Protein AF-A0A5Q0QAP1-F1 (afdb_monomer_lite)

Organism: NCBI:txid2662364

Secondary structure (DSSP, 8-state):
-HHHHHHHHHHHHHHHHHHHHHHHHHHTTTTS-SSHHHHHHHHHHHHHHHHHHHHHTT-

Foldseek 3Di:
DVVVVVVVVVVVVVVVVVVVVVVCVVPVCPPVPPDVVVVCVVCVVVVVVVVVVVVVVVD

pLDDT: mean 82.9, std 11.89, range [51.31, 98.06]

Radius of gyration: 25.71 Å; chains: 1; bounding box: 49×30×66 Å

Sequence (59 aa):
MDIIFMLIGCSVIIALFFLGAFFWAAKNGQHEDTYTPSVRILFDDELTDKDTEMTEKKA

Structure (mmCIF, N/CA/C/O backbone):
data_AF-A0A5Q0QAP1-F1
#
_entry.id   AF-A0A5Q0QAP1-F1
#
loop_
_atom_site.group_PDB
_atom_site.id
_atom_site.type_symbol
_atom_site.label_atom_id
_atom_site.label_alt_id
_atom_site.label_comp_id
_atom_site.label_asym_id
_atom_site.label_entity_id
_atom_site.label_seq_id
_atom_site.pdbx_PDB_ins_code
_atom_site.Cartn_x
_atom_site.Cartn_y
_atom_site.Cartn_z
_atom_site.occupancy
_atom_site.B_iso_or_equiv
_atom_site.auth_seq_id
_atom_site.auth_comp_id
_atom_site.auth_asym_id
_atom_site.auth_atom_id
_atom_site.pdbx_PDB_model_num
ATOM 1 N N . MET A 1 1 ? 14.645 -6.321 -25.733 1.00 73.38 1 MET A N 1
ATOM 2 C CA . MET A 1 1 ? 14.576 -4.924 -25.249 1.00 73.38 1 MET A CA 1
ATOM 3 C C . MET A 1 1 ? 13.127 -4.492 -25.045 1.00 73.38 1 MET A C 1
ATOM 5 O O . MET A 1 1 ? 12.838 -3.909 -24.015 1.00 73.38 1 MET A O 1
ATOM 9 N N . ASP A 1 2 ? 12.201 -4.872 -25.926 1.00 85.62 2 ASP A N 1
ATOM 10 C CA . ASP A 1 2 ? 10.770 -4.510 -25.836 1.00 85.62 2 ASP A CA 1
ATOM 11 C C . ASP A 1 2 ? 10.064 -4.967 -24.550 1.00 85.62 2 ASP A C 1
ATOM 13 O O . ASP A 1 2 ? 9.288 -4.219 -23.960 1.00 85.62 2 ASP A O 1
ATOM 17 N N . ILE A 1 3 ? 10.401 -6.162 -24.048 1.00 93.25 3 ILE A N 1
ATOM 18 C CA . ILE A 1 3 ? 9.840 -6.682 -22.791 1.00 93.25 3 ILE A CA 1
ATOM 19 C C . ILE A 1 3 ? 10.174 -5.776 -21.591 1.00 93.25 3 ILE A C 1
ATOM 21 O O . ILE A 1 3 ? 9.389 -5.675 -20.655 1.00 93.25 3 ILE A O 1
ATOM 25 N N . ILE A 1 4 ? 11.327 -5.096 -21.620 1.00 94.56 4 ILE A N 1
ATOM 26 C CA . ILE A 1 4 ? 11.785 -4.232 -20.524 1.00 94.56 4 ILE A CA 1
ATOM 27 C C . ILE A 1 4 ? 10.899 -2.988 -20.447 1.00 94.56 4 ILE A C 1
ATOM 29 O O . ILE A 1 4 ? 10.480 -2.607 -19.35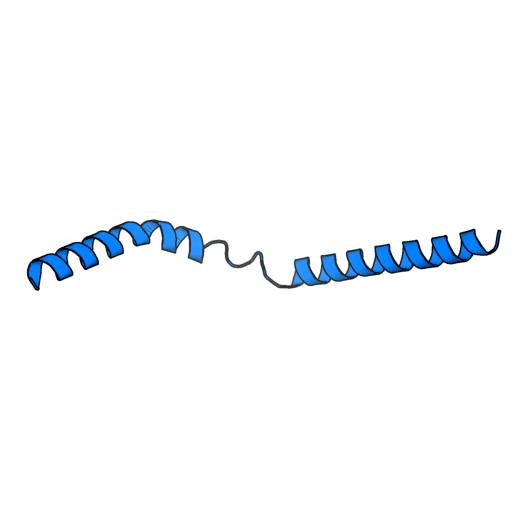9 1.00 94.56 4 ILE A O 1
ATOM 33 N N . PHE A 1 5 ? 10.538 -2.402 -21.591 1.00 93.12 5 PHE A N 1
ATOM 34 C CA . PHE A 1 5 ? 9.619 -1.263 -21.633 1.00 93.12 5 PHE A CA 1
ATOM 35 C C . PHE A 1 5 ? 8.215 -1.638 -21.135 1.00 93.12 5 PHE A C 1
ATOM 37 O O . PHE A 1 5 ? 7.608 -0.871 -20.388 1.00 93.12 5 PHE A O 1
ATOM 44 N N . MET A 1 6 ? 7.733 -2.845 -21.458 1.00 93.44 6 MET A N 1
ATOM 45 C CA . MET A 1 6 ? 6.470 -3.370 -20.922 1.00 93.44 6 MET A CA 1
ATOM 46 C C . MET A 1 6 ? 6.521 -3.550 -19.396 1.00 93.44 6 MET A C 1
ATOM 48 O O . MET A 1 6 ? 5.589 -3.161 -18.693 1.00 93.44 6 MET A O 1
ATOM 52 N N . LEU A 1 7 ? 7.615 -4.111 -18.873 1.00 95.31 7 LEU A N 1
ATOM 53 C CA . LEU A 1 7 ? 7.803 -4.331 -17.436 1.00 95.31 7 LEU A CA 1
ATOM 54 C C . LEU A 1 7 ? 7.904 -3.019 -16.652 1.00 95.31 7 LEU A C 1
ATOM 56 O O . LEU A 1 7 ? 7.329 -2.922 -15.571 1.00 95.31 7 LEU A O 1
ATOM 60 N N . ILE A 1 8 ? 8.580 -2.008 -17.206 1.00 95.81 8 ILE A N 1
ATOM 61 C CA . ILE A 1 8 ? 8.657 -0.666 -16.613 1.00 95.81 8 ILE A CA 1
ATOM 62 C C . ILE A 1 8 ? 7.265 -0.026 -16.551 1.00 95.81 8 ILE A C 1
ATOM 64 O O . ILE A 1 8 ? 6.883 0.512 -15.517 1.00 95.81 8 ILE A O 1
ATOM 68 N N . GLY A 1 9 ? 6.476 -0.114 -17.626 1.00 96.38 9 GLY A N 1
ATOM 69 C CA . GLY A 1 9 ? 5.102 0.396 -17.611 1.00 96.38 9 GLY A CA 1
ATOM 70 C C . GLY A 1 9 ? 4.237 -0.308 -16.561 1.00 96.38 9 GLY A C 1
ATOM 71 O O . GLY A 1 9 ? 3.555 0.344 -15.772 1.00 96.38 9 GLY A O 1
ATOM 72 N N . CYS A 1 10 ? 4.319 -1.639 -16.503 1.00 96.56 10 CYS A N 1
ATOM 73 C CA . CYS A 1 10 ? 3.575 -2.445 -15.537 1.00 96.56 10 CYS A CA 1
ATOM 74 C C . CYS A 1 10 ? 3.957 -2.114 -14.083 1.00 96.56 10 CYS A C 1
ATOM 76 O O . CYS A 1 10 ? 3.077 -1.942 -13.239 1.00 96.56 10 CYS A O 1
ATOM 78 N N . SER A 1 11 ? 5.251 -1.952 -13.783 1.00 96.69 11 SER A N 1
ATOM 79 C CA . SER A 1 11 ? 5.707 -1.636 -12.425 1.00 96.69 11 SER A CA 1
ATOM 80 C C . SER A 1 11 ? 5.251 -0.251 -11.961 1.00 96.69 11 SER A C 1
ATOM 82 O O . SER A 1 11 ? 4.824 -0.106 -10.815 1.00 96.69 11 SER A O 1
ATOM 84 N N . VAL A 1 12 ? 5.258 0.746 -12.852 1.00 97.12 12 VAL A N 1
ATOM 85 C CA . VAL A 1 12 ? 4.754 2.095 -12.552 1.00 97.12 12 VAL A CA 1
ATOM 86 C C . VAL A 1 12 ? 3.248 2.071 -12.291 1.00 97.12 12 VAL A C 1
ATOM 88 O O . VAL A 1 12 ? 2.794 2.688 -11.330 1.00 97.12 12 VAL A O 1
ATOM 91 N N . ILE A 1 13 ? 2.471 1.325 -13.083 1.00 97.50 13 ILE A N 1
ATOM 92 C CA . ILE A 1 13 ? 1.021 1.181 -12.866 1.00 97.50 13 ILE A CA 1
ATOM 93 C C . ILE A 1 13 ? 0.737 0.558 -11.496 1.00 97.50 13 ILE A C 1
ATOM 95 O O . ILE A 1 13 ? -0.093 1.073 -10.749 1.00 97.50 13 ILE A O 1
ATOM 99 N N . ILE A 1 14 ? 1.447 -0.515 -11.143 1.00 97.62 14 ILE A N 1
ATOM 100 C CA . ILE A 1 14 ? 1.300 -1.174 -9.840 1.00 97.62 14 ILE A CA 1
ATOM 101 C C . ILE A 1 14 ? 1.673 -0.211 -8.704 1.00 97.62 14 ILE A C 1
ATOM 103 O O . ILE A 1 14 ? 0.939 -0.108 -7.722 1.00 97.62 14 ILE A O 1
ATOM 107 N N . ALA A 1 15 ? 2.767 0.540 -8.842 1.00 97.62 15 ALA A N 1
ATOM 108 C CA . ALA A 1 15 ? 3.175 1.526 -7.844 1.00 97.62 15 ALA A CA 1
ATOM 109 C C . ALA A 1 15 ? 2.116 2.625 -7.649 1.00 97.62 15 ALA A C 1
ATOM 111 O O . ALA A 1 15 ? 1.777 2.959 -6.513 1.00 97.62 15 ALA A O 1
ATOM 112 N N . LEU A 1 16 ? 1.545 3.147 -8.739 1.00 98.06 16 LEU A N 1
ATOM 113 C CA . LEU A 1 16 ? 0.471 4.141 -8.683 1.00 98.06 16 LEU A CA 1
ATOM 114 C C . LEU A 1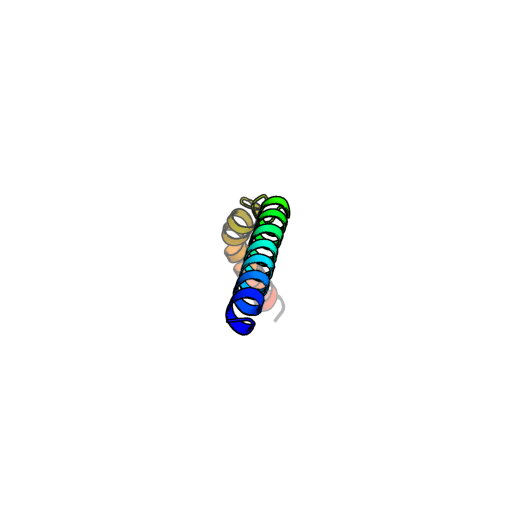 16 ? -0.813 3.574 -8.074 1.00 98.06 16 LEU A C 1
ATOM 116 O O . LEU A 1 16 ? -1.484 4.276 -7.319 1.00 98.06 16 LEU A O 1
ATOM 120 N N . PHE A 1 17 ? -1.137 2.310 -8.353 1.00 97.94 17 PHE A N 1
ATOM 121 C CA . PHE A 1 17 ? -2.271 1.628 -7.736 1.00 97.94 17 PHE A CA 1
ATOM 122 C C . PHE A 1 17 ? -2.119 1.561 -6.212 1.00 97.94 17 PHE A C 1
ATOM 124 O O . PHE A 1 17 ? -3.021 1.983 -5.487 1.00 97.94 17 PHE A O 1
ATOM 131 N N . PHE A 1 18 ? -0.964 1.107 -5.718 1.00 97.31 18 PHE A N 1
ATOM 132 C CA . PHE A 1 18 ? -0.692 1.059 -4.279 1.00 97.31 18 PHE A CA 1
ATOM 133 C C . PHE A 1 18 ? -0.673 2.448 -3.642 1.00 97.31 18 PHE A C 1
ATOM 135 O O . PHE A 1 18 ? -1.210 2.626 -2.551 1.00 97.31 18 PHE A O 1
ATOM 142 N N . LEU A 1 19 ? -0.111 3.443 -4.327 1.00 96.88 19 LEU A N 1
ATOM 143 C CA . LEU A 1 19 ? -0.103 4.821 -3.851 1.00 96.88 19 LEU A CA 1
ATOM 144 C C . LEU A 1 19 ? -1.527 5.398 -3.752 1.00 96.88 19 LEU A C 1
ATOM 146 O O . LEU A 1 19 ? -1.871 6.031 -2.756 1.00 96.88 19 LEU A O 1
ATOM 150 N N . GLY A 1 20 ? -2.379 5.145 -4.748 1.00 96.44 20 GLY A N 1
ATOM 151 C CA . GLY A 1 20 ? -3.785 5.553 -4.729 1.00 96.44 20 GLY A CA 1
ATOM 152 C C . GLY A 1 20 ? -4.578 4.861 -3.620 1.00 96.44 20 GLY A C 1
ATOM 153 O O . GLY A 1 20 ? -5.308 5.523 -2.880 1.00 96.44 20 GLY A O 1
ATOM 154 N N . ALA A 1 21 ? -4.382 3.550 -3.449 1.00 95.31 21 ALA A N 1
ATOM 155 C CA . ALA A 1 21 ? -4.976 2.786 -2.355 1.00 95.31 21 ALA A CA 1
ATOM 156 C C . ALA A 1 21 ? -4.522 3.303 -0.981 1.00 95.31 21 ALA A C 1
ATOM 158 O O . ALA A 1 21 ? -5.338 3.401 -0.067 1.00 95.31 21 ALA A O 1
ATOM 159 N N . PHE A 1 22 ? -3.252 3.697 -0.847 1.00 92.94 22 PHE A N 1
ATOM 160 C CA . PHE A 1 22 ? -2.713 4.291 0.374 1.00 92.94 22 PHE A CA 1
ATOM 161 C C . PHE A 1 22 ? -3.408 5.610 0.727 1.00 92.94 22 PHE A C 1
ATOM 163 O O . PHE A 1 22 ? -3.865 5.771 1.856 1.00 92.94 22 PHE A O 1
ATOM 170 N N . PHE A 1 23 ? -3.558 6.534 -0.227 1.00 93.06 23 PHE A N 1
ATOM 171 C CA . PHE A 1 23 ? -4.277 7.787 0.026 1.00 93.06 23 PHE A CA 1
ATOM 172 C C . PHE A 1 23 ? -5.764 7.567 0.311 1.00 93.06 23 PHE A C 1
ATOM 174 O O . PHE A 1 23 ? -6.331 8.263 1.154 1.00 93.06 23 PHE A O 1
ATOM 181 N N . TRP A 1 24 ? -6.396 6.600 -0.361 1.00 92.06 24 TRP A N 1
ATOM 182 C CA . TRP A 1 24 ? -7.777 6.222 -0.072 1.00 92.06 24 TRP A CA 1
ATOM 183 C C . TRP A 1 24 ? -7.913 5.705 1.361 1.00 92.06 24 TRP A C 1
ATOM 185 O O . TRP A 1 24 ? -8.720 6.245 2.109 1.00 92.06 24 TRP A O 1
ATOM 195 N N . ALA A 1 25 ? -7.071 4.756 1.777 1.00 90.06 25 ALA A N 1
ATOM 196 C CA . ALA A 1 25 ? -7.060 4.222 3.138 1.00 90.06 25 ALA A CA 1
ATOM 197 C C . ALA A 1 25 ? -6.768 5.306 4.189 1.00 90.06 25 ALA A C 1
ATOM 199 O O . ALA A 1 25 ? -7.489 5.403 5.180 1.00 90.06 25 ALA A O 1
ATOM 200 N N . ALA A 1 26 ? -5.780 6.171 3.939 1.00 86.38 26 ALA A N 1
ATOM 201 C CA . ALA A 1 26 ? -5.423 7.273 4.832 1.00 86.38 26 ALA A CA 1
ATOM 202 C C . ALA A 1 26 ? -6.557 8.301 4.991 1.00 86.38 26 ALA A C 1
ATOM 204 O O . ALA A 1 26 ? -6.705 8.898 6.055 1.00 86.38 26 ALA A O 1
ATOM 205 N N . LYS A 1 27 ? -7.371 8.507 3.946 1.00 86.31 27 LYS A N 1
ATOM 206 C CA . LYS A 1 27 ? -8.528 9.412 3.982 1.00 86.31 27 LYS A CA 1
ATOM 207 C C . LYS A 1 27 ? -9.800 8.741 4.511 1.00 86.31 27 LYS A C 1
ATOM 209 O O . LYS A 1 27 ? -10.698 9.447 4.956 1.00 86.31 27 LYS A O 1
ATOM 214 N N . ASN A 1 28 ? -9.902 7.413 4.475 1.00 85.56 28 ASN A N 1
ATOM 215 C CA . ASN A 1 28 ? -11.130 6.676 4.790 1.00 85.56 28 ASN A CA 1
ATOM 216 C C . ASN A 1 28 ? -11.485 6.639 6.288 1.00 85.56 28 ASN A C 1
ATOM 218 O O . ASN A 1 28 ? -12.247 5.772 6.705 1.00 85.56 28 ASN A O 1
ATOM 222 N N . GLY A 1 29 ? -10.926 7.531 7.109 1.00 72.88 29 GLY A N 1
ATOM 223 C CA . GLY A 1 29 ? -11.442 7.723 8.458 1.00 72.88 29 GLY A CA 1
ATOM 224 C C . GLY A 1 29 ? -11.256 6.533 9.397 1.00 72.88 29 GLY A C 1
ATOM 225 O O . GLY A 1 29 ? -11.875 6.437 10.445 1.00 72.88 29 GLY A O 1
ATOM 226 N N . GLN A 1 30 ? -10.400 5.569 9.064 1.00 70.19 30 GLN A N 1
ATOM 227 C CA . GLN A 1 30 ? -10.229 4.393 9.925 1.00 70.19 30 GLN A CA 1
ATOM 228 C C . GLN A 1 30 ? -9.487 4.714 11.235 1.00 70.19 30 GLN A C 1
ATOM 230 O O . GLN A 1 30 ? -9.405 3.871 12.119 1.00 70.19 30 GLN A O 1
ATOM 235 N N . HIS A 1 31 ? -8.965 5.936 11.371 1.00 70.31 31 HIS A N 1
ATOM 236 C CA . HIS A 1 31 ? -8.186 6.397 12.521 1.00 70.31 31 HIS A CA 1
ATOM 237 C C . HIS A 1 31 ? -8.981 7.261 13.511 1.00 70.31 31 HIS A C 1
ATOM 239 O O . HIS A 1 31 ? -8.425 7.688 14.519 1.00 70.31 31 HIS A O 1
ATOM 245 N N . GLU A 1 32 ? -10.249 7.566 13.234 1.00 74.00 32 GLU A N 1
ATOM 246 C CA . GLU A 1 32 ? -11.026 8.520 14.044 1.00 74.00 32 GLU A CA 1
ATOM 247 C C . GLU A 1 32 ? -11.690 7.862 15.259 1.00 74.00 32 GLU A C 1
ATOM 249 O O . GLU A 1 32 ? -11.916 8.531 16.266 1.00 74.00 32 GLU A O 1
ATOM 254 N N . ASP A 1 33 ? -11.891 6.541 15.242 1.00 75.88 33 ASP A N 1
ATOM 255 C CA . ASP A 1 33 ? -12.403 5.812 16.402 1.00 75.88 33 ASP A CA 1
ATOM 256 C C . ASP A 1 33 ? -11.279 5.293 17.313 1.00 75.88 33 ASP A C 1
ATOM 258 O O . ASP A 1 33 ? -10.943 4.111 17.340 1.00 75.88 33 ASP A O 1
ATOM 262 N N . THR A 1 34 ? -10.675 6.212 18.071 1.00 74.56 34 THR A N 1
ATOM 263 C CA . THR A 1 34 ? -9.668 5.879 19.102 1.00 74.56 34 THR A CA 1
ATOM 264 C C . THR A 1 34 ? -10.285 5.739 20.509 1.00 74.56 34 THR A C 1
ATOM 266 O O . THR A 1 34 ? -9.610 5.341 21.458 1.00 74.56 34 THR A O 1
ATOM 269 N N . TYR A 1 35 ? -11.570 6.074 20.681 1.00 75.00 35 TYR A N 1
ATOM 270 C CA . TYR A 1 35 ? -12.198 6.216 22.005 1.00 75.00 35 TYR A CA 1
ATOM 271 C C . TYR A 1 35 ? -13.242 5.134 22.313 1.00 75.00 35 TYR A C 1
ATOM 273 O O . TYR A 1 35 ? -13.250 4.593 23.419 1.00 75.00 35 TYR A O 1
ATOM 281 N N . THR A 1 36 ? -14.083 4.768 21.344 1.00 83.00 36 THR A N 1
ATOM 282 C CA . THR A 1 36 ? -15.160 3.781 21.525 1.00 83.00 36 THR A CA 1
ATOM 283 C C . THR A 1 36 ? -14.657 2.402 21.973 1.00 83.00 36 THR A C 1
ATOM 285 O O . THR A 1 36 ? -15.228 1.863 22.925 1.00 83.00 36 THR A O 1
ATOM 288 N N . PRO A 1 37 ? -13.596 1.811 21.382 1.00 81.38 37 PRO A N 1
ATOM 289 C CA . PRO A 1 37 ? -13.110 0.498 21.817 1.00 81.38 37 PRO A CA 1
ATOM 290 C C . PRO A 1 37 ? -12.555 0.512 23.246 1.00 81.38 37 PRO A C 1
ATOM 292 O O . PRO A 1 37 ? -12.840 -0.396 24.022 1.00 81.38 37 PRO A O 1
ATOM 295 N N . SER A 1 38 ? -11.823 1.562 23.620 1.00 81.62 38 SER A N 1
ATOM 296 C CA . SER A 1 38 ? -11.216 1.718 24.948 1.00 81.62 38 SER A CA 1
ATOM 297 C C . SER A 1 38 ? -12.269 1.759 26.056 1.00 81.62 38 SER A C 1
ATOM 299 O O . SER A 1 38 ? -12.121 1.123 27.096 1.00 81.62 38 SER A O 1
ATOM 301 N N . VAL A 1 39 ? -13.359 2.491 25.812 1.00 82.44 39 VAL A N 1
ATOM 302 C CA . VAL A 1 39 ? -14.487 2.605 26.741 1.00 82.44 39 VAL A CA 1
ATOM 303 C C . VAL A 1 39 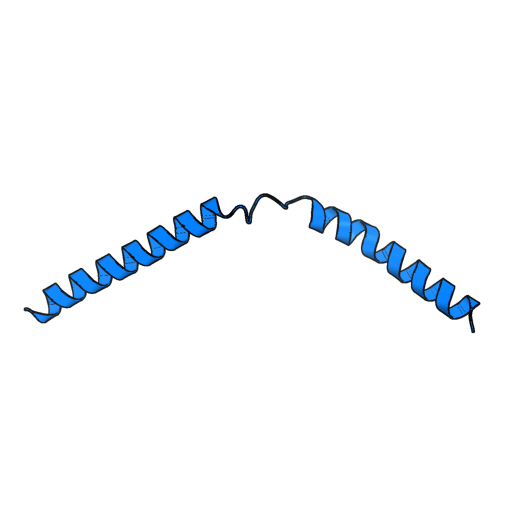? -15.277 1.302 26.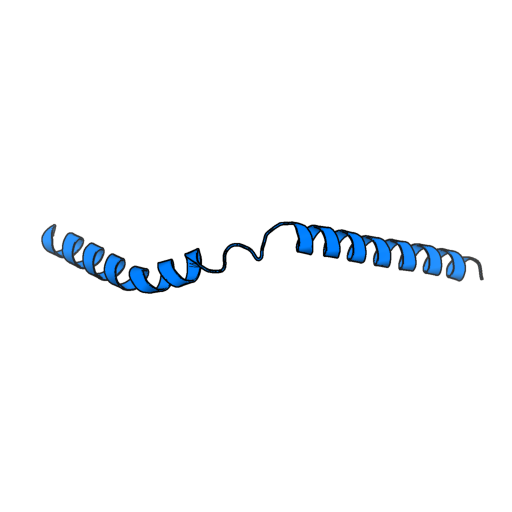808 1.00 82.44 39 VAL A C 1
ATOM 305 O O . VAL A 1 39 ? -15.660 0.881 27.893 1.00 82.44 39 VAL A O 1
ATOM 308 N N . ARG A 1 40 ? -15.486 0.630 25.670 1.00 83.56 40 ARG A N 1
ATOM 309 C CA . ARG A 1 40 ? -16.191 -0.657 25.621 1.00 83.56 40 ARG A CA 1
ATOM 310 C C . ARG A 1 40 ? -15.494 -1.720 26.467 1.00 83.56 40 ARG A C 1
ATOM 312 O O . ARG A 1 40 ? -16.159 -2.369 27.257 1.00 83.56 40 ARG A O 1
ATOM 319 N N . ILE A 1 41 ? -14.175 -1.857 26.328 1.00 83.00 41 ILE A N 1
ATOM 320 C CA . ILE A 1 41 ? -13.385 -2.862 27.057 1.00 83.00 41 ILE A CA 1
ATOM 321 C C . ILE A 1 41 ? -13.435 -2.620 28.573 1.00 83.00 41 ILE A C 1
ATOM 323 O O . ILE A 1 41 ? -13.465 -3.575 29.336 1.00 83.00 41 ILE A O 1
ATOM 327 N N . LEU A 1 42 ? -13.492 -1.359 29.016 1.00 82.81 42 LEU A N 1
ATOM 328 C CA . LEU A 1 42 ? -13.551 -1.022 30.441 1.00 82.81 42 LEU A CA 1
ATOM 329 C C . LEU A 1 42 ? -14.864 -1.458 31.119 1.00 82.81 42 LEU A C 1
ATOM 331 O O . LEU A 1 42 ? -14.867 -1.702 32.320 1.00 82.81 42 LEU A O 1
ATOM 335 N N . PHE A 1 43 ? -15.969 -1.532 30.372 1.00 82.31 43 PHE A N 1
ATOM 336 C CA . PHE A 1 43 ? -17.300 -1.853 30.906 1.00 82.31 43 PHE A CA 1
ATOM 337 C C . PHE A 1 43 ? -17.819 -3.242 30.497 1.00 82.31 43 PHE A C 1
ATOM 339 O O . PHE A 1 43 ? -18.897 -3.634 30.938 1.00 82.31 43 PHE A O 1
ATOM 346 N N . ASP A 1 44 ? -17.083 -3.983 29.664 1.00 79.62 44 ASP A N 1
ATOM 347 C CA . ASP A 1 44 ? -17.479 -5.318 29.184 1.00 79.62 44 ASP A CA 1
ATOM 348 C C . ASP A 1 44 ? -17.523 -6.347 30.332 1.00 79.62 44 ASP A C 1
ATOM 350 O O . ASP A 1 44 ? -18.418 -7.195 30.392 1.00 79.62 44 ASP A O 1
ATOM 354 N N . ASP A 1 45 ? -16.609 -6.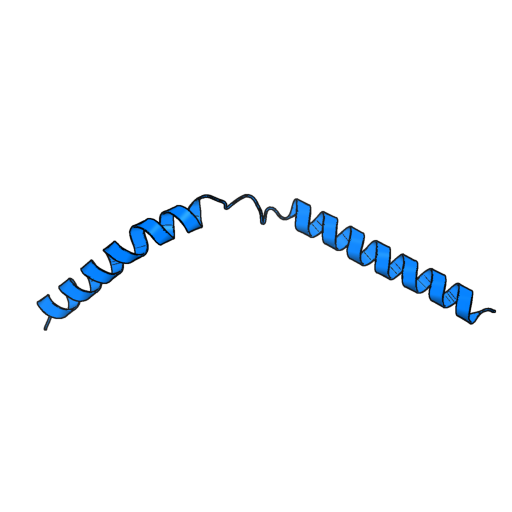209 31.299 1.00 76.06 45 ASP A N 1
ATOM 355 C CA . ASP A 1 45 ? -16.522 -7.082 32.475 1.00 76.06 45 ASP A CA 1
ATOM 356 C C . ASP A 1 45 ? -17.756 -6.928 33.395 1.00 76.06 45 ASP A C 1
ATOM 358 O O . ASP A 1 45 ? -18.326 -7.921 33.844 1.00 76.06 45 ASP A O 1
ATOM 362 N N . GLU A 1 46 ? -18.258 -5.700 33.602 1.00 75.50 46 GLU A N 1
ATOM 363 C CA . GLU A 1 46 ? -19.440 -5.448 34.453 1.00 75.50 46 GLU A CA 1
ATOM 364 C C . GLU A 1 46 ? -20.751 -5.989 33.857 1.00 75.50 46 GLU A C 1
ATOM 366 O O . GLU A 1 46 ? -21.706 -6.277 34.589 1.00 75.50 46 GLU A O 1
ATOM 371 N N . LEU A 1 47 ? -20.837 -6.083 32.527 1.00 73.06 47 LEU A N 1
ATOM 372 C CA . LEU A 1 47 ? -22.017 -6.613 31.840 1.00 73.06 47 LEU A CA 1
ATOM 373 C C . LEU A 1 47 ? -22.083 -8.141 31.961 1.00 73.06 47 LEU A C 1
ATOM 375 O O . LEU A 1 47 ? -23.158 -8.683 32.222 1.00 73.06 47 LEU A O 1
ATOM 379 N N . THR A 1 48 ? -20.935 -8.819 31.876 1.00 70.69 48 THR A N 1
ATOM 380 C CA . THR A 1 48 ? -20.834 -10.282 32.032 1.00 70.69 48 THR A CA 1
ATOM 381 C C . THR A 1 48 ? -21.246 -10.747 33.432 1.00 70.69 48 THR A C 1
ATOM 383 O O . THR A 1 48 ? -21.979 -11.736 33.569 1.00 70.69 48 THR A O 1
ATOM 386 N N . ASP A 1 49 ? -20.841 -10.019 34.474 1.00 72.06 49 ASP A N 1
ATOM 387 C CA . ASP A 1 49 ? -21.204 -10.353 35.856 1.00 72.06 49 ASP A CA 1
ATOM 388 C C . ASP A 1 49 ? -22.716 -10.204 36.097 1.00 72.06 49 ASP A C 1
ATOM 390 O O . ASP A 1 49 ? -23.352 -11.072 36.703 1.00 72.06 49 ASP A O 1
ATOM 394 N N . LYS A 1 50 ? -23.337 -9.150 35.549 1.00 70.56 50 LYS A N 1
ATOM 395 C CA . LYS A 1 50 ? -24.787 -8.924 35.675 1.00 70.56 50 LYS A CA 1
ATOM 396 C C . LYS A 1 50 ? -25.618 -9.970 34.940 1.00 70.56 50 LYS A C 1
ATOM 398 O O . LYS A 1 50 ? -26.641 -10.406 35.469 1.00 70.56 50 LYS A O 1
ATOM 403 N N . ASP A 1 51 ? -25.198 -10.389 33.752 1.00 71.81 51 ASP A N 1
ATOM 404 C CA . ASP A 1 51 ? -25.924 -11.395 32.974 1.00 71.81 51 ASP A CA 1
ATOM 405 C C . ASP A 1 51 ? -25.858 -12.782 33.636 1.00 71.81 51 ASP A C 1
ATOM 407 O O . ASP A 1 51 ? -26.842 -13.533 33.629 1.00 71.81 51 ASP A O 1
ATOM 411 N N . THR A 1 52 ? -24.739 -13.092 34.294 1.00 70.50 52 THR A N 1
ATOM 412 C CA . THR A 1 52 ? -24.559 -14.338 35.051 1.00 70.50 52 THR A CA 1
ATOM 413 C C . THR A 1 52 ? -25.447 -14.363 36.303 1.00 70.50 52 THR A C 1
ATOM 415 O O . THR A 1 52 ? -26.197 -15.325 36.497 1.00 70.50 52 THR A O 1
ATOM 418 N N . GLU A 1 53 ? -25.490 -13.278 37.088 1.00 71.50 53 GLU A N 1
ATOM 419 C CA . GLU A 1 53 ? -26.367 -13.189 38.271 1.00 71.50 53 GLU A CA 1
ATOM 420 C C . GLU A 1 53 ? -27.865 -13.233 37.923 1.00 71.50 53 GLU A C 1
ATOM 422 O O . GLU A 1 53 ? -28.672 -13.831 38.642 1.00 71.50 53 GLU A O 1
ATOM 427 N N . MET A 1 54 ? -28.266 -12.610 36.812 1.00 70.56 54 MET A N 1
ATOM 428 C CA . MET A 1 54 ? -29.661 -12.605 36.357 1.00 70.56 54 MET A CA 1
ATOM 429 C C . MET A 1 54 ? -30.116 -13.977 35.844 1.00 70.56 54 MET A C 1
ATOM 431 O O . MET A 1 54 ? -31.315 -14.269 35.876 1.00 70.56 54 MET A O 1
ATOM 435 N N . THR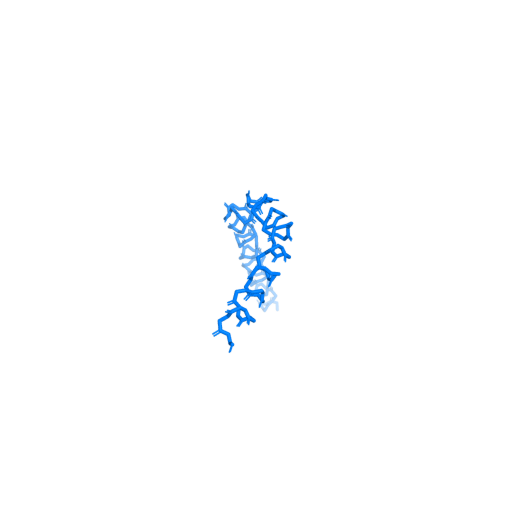 A 1 55 ? -29.178 -14.812 35.387 1.00 68.75 55 THR A N 1
ATOM 436 C CA . THR A 1 55 ? -29.442 -16.185 34.937 1.00 68.75 55 THR A CA 1
ATOM 437 C C . THR A 1 55 ? -29.540 -17.144 36.126 1.00 68.75 55 THR A C 1
ATOM 439 O O . THR A 1 55 ? -30.454 -17.965 36.153 1.00 68.75 55 THR A O 1
ATOM 442 N N . GLU A 1 56 ? -28.697 -16.981 37.153 1.00 65.50 56 GLU A N 1
ATOM 443 C CA . GLU A 1 56 ? -28.799 -17.753 38.403 1.00 65.50 56 GLU A CA 1
ATOM 444 C C . GLU A 1 56 ? -30.051 -17.410 39.219 1.00 65.50 56 GLU A C 1
ATOM 446 O O . GLU A 1 56 ? -30.695 -18.310 39.745 1.00 65.50 56 GLU A O 1
ATOM 451 N N . LYS A 1 57 ? -30.465 -16.136 39.292 1.00 60.22 57 LYS A N 1
ATOM 452 C CA . LYS A 1 57 ? -31.698 -15.747 40.010 1.00 60.22 57 LYS A CA 1
ATOM 453 C C . LYS A 1 57 ? -33.001 -16.163 39.321 1.00 60.22 57 LYS A C 1
ATOM 455 O O . LYS A 1 57 ? -34.064 -16.049 39.932 1.00 60.22 57 LYS A O 1
ATOM 460 N N . LYS A 1 58 ? -32.945 -16.552 38.045 1.00 58.38 58 LYS A N 1
ATOM 461 C CA . LYS A 1 58 ? -34.108 -17.008 37.265 1.00 58.38 58 LYS A CA 1
ATOM 462 C C . LYS A 1 58 ? -34.268 -18.532 37.237 1.00 58.38 58 LYS A C 1
ATOM 464 O O . LYS A 1 58 ? -35.314 -18.978 36.761 1.00 58.38 58 LYS A O 1
ATOM 469 N N . ALA A 1 59 ? -33.266 -19.288 37.690 1.00 51.31 59 ALA A N 1
ATOM 470 C CA . ALA A 1 59 ? -33.302 -20.744 37.843 1.00 51.31 59 ALA A CA 1
ATOM 471 C C . ALA A 1 59 ? -33.803 -21.139 39.241 1.00 51.31 59 ALA A C 1
ATOM 473 O O . ALA A 1 59 ? -34.483 -22.186 39.330 1.00 51.31 59 ALA A O 1
#

InterPro domains:
  IPR004714 Cytochrome oxidase maturation protein cbb3-type [PF03597] (2-45)
  IPR004714 Cytochrome oxidase maturation protein cbb3-type [PTHR41532] (1-54)
  IPR004714 Cytochrome oxidase maturation protein cbb3-type [TIGR00847] (1-48)